Protein AF-A0A9P5JIH8-F1 (afdb_monomer)

Nearest PDB structures (foldseek):
  4aow-assembly1_A  TM=7.588E-01  e=5.409E-02  Homo sapiens
  4aow-assembly3_C  TM=7.643E-01  e=1.116E-01  Homo sapiens
  6ww7-assembly1_A  TM=7.194E-01  e=4.016E-01  Homo sapiens
  9hcj-assembly1_T1  TM=5.573E-01  e=3.593E-01  Dictyostelium discoideum
  9c7v-assembly1_1  TM=4.778E-01  e=5.305E-01  Homo sapiens

pLDDT: mean 87.65, std 7.77, range [63.0, 96.19]

Structure (mmCIF, N/CA/C/O backbone):
data_AF-A0A9P5JIH8-F1
#
_entry.id   AF-A0A9P5JIH8-F1
#
loop_
_atom_site.group_PDB
_atom_site.id
_atom_site.type_symbol
_atom_site.label_atom_id
_atom_site.label_alt_id
_atom_site.label_comp_id
_atom_site.label_asym_id
_atom_site.label_entity_id
_atom_site.label_seq_id
_atom_site.pdbx_PDB_ins_code
_atom_site.Cartn_x
_atom_site.Cartn_y
_atom_site.Cartn_z
_atom_site.occupancy
_atom_site.B_iso_or_equiv
_atom_site.auth_seq_id
_atom_site.auth_comp_id
_atom_site.auth_asym_id
_atom_site.auth_atom_id
_atom_site.pdbx_PDB_model_num
ATOM 1 N N . MET A 1 1 ? -30.006 1.681 7.512 1.00 70.31 1 MET A N 1
ATOM 2 C CA . MET A 1 1 ? -28.560 1.435 7.710 1.00 70.31 1 MET A CA 1
ATOM 3 C C . MET A 1 1 ? -27.801 2.488 6.923 1.00 70.31 1 MET A C 1
ATOM 5 O O . MET A 1 1 ? -28.168 2.710 5.777 1.00 70.31 1 MET A O 1
ATOM 9 N N . ALA A 1 2 ? -26.831 3.168 7.536 1.00 88.38 2 ALA A N 1
ATOM 10 C CA . ALA A 1 2 ? -25.980 4.155 6.869 1.00 88.38 2 ALA A CA 1
ATOM 11 C C . ALA A 1 2 ? -24.562 3.591 6.738 1.00 88.38 2 ALA A C 1
ATOM 13 O O . ALA A 1 2 ? -24.127 2.831 7.603 1.00 88.38 2 ALA A O 1
ATOM 14 N N . LEU A 1 3 ? -23.865 3.953 5.664 1.00 91.81 3 LEU A N 1
ATOM 15 C CA . LEU A 1 3 ? -22.457 3.615 5.498 1.00 91.81 3 LEU A CA 1
ATOM 16 C C . LEU A 1 3 ? -21.637 4.378 6.550 1.00 91.81 3 LEU A C 1
ATOM 18 O O . LEU A 1 3 ? -21.817 5.585 6.705 1.00 91.81 3 LEU A O 1
ATOM 22 N N . GLN A 1 4 ? -20.767 3.673 7.273 1.00 94.69 4 GLN A N 1
ATOM 23 C CA . GLN A 1 4 ? -19.867 4.256 8.269 1.00 94.69 4 GLN A CA 1
ATOM 24 C C . GLN A 1 4 ? -18.418 3.906 7.942 1.00 94.69 4 GLN A C 1
ATOM 26 O O . GLN A 1 4 ? -18.120 2.791 7.513 1.00 94.69 4 GLN A O 1
ATOM 31 N N . THR A 1 5 ? -17.524 4.862 8.173 1.00 94.62 5 THR A N 1
ATOM 32 C CA . THR A 1 5 ? -16.079 4.642 8.115 1.00 94.62 5 THR A CA 1
ATOM 33 C C . THR A 1 5 ? -15.626 4.004 9.422 1.00 94.62 5 THR A C 1
ATOM 35 O O . THR A 1 5 ? -15.794 4.606 10.480 1.00 94.62 5 THR A O 1
ATOM 38 N N . TYR A 1 6 ? -15.050 2.804 9.349 1.00 94.31 6 TYR A N 1
ATOM 39 C CA . TYR A 1 6 ? -14.469 2.124 10.512 1.00 94.31 6 TYR A CA 1
ATOM 40 C C . TYR A 1 6 ? -13.079 2.674 10.843 1.00 94.31 6 TYR A C 1
ATOM 42 O O . TYR A 1 6 ? -12.803 3.022 11.987 1.00 94.31 6 TYR A O 1
ATOM 50 N N . TRP A 1 7 ? -12.226 2.806 9.826 1.00 96.19 7 TRP A N 1
ATOM 51 C CA . TRP A 1 7 ? -10.889 3.376 9.941 1.00 96.19 7 TRP A CA 1
ATOM 52 C C . TRP A 1 7 ? -10.479 4.075 8.643 1.00 96.19 7 TRP A C 1
ATOM 54 O O . TRP A 1 7 ? -11.061 3.856 7.579 1.00 96.19 7 TRP A O 1
ATOM 64 N N . GLN A 1 8 ? -9.470 4.936 8.750 1.00 95.06 8 GLN A N 1
ATOM 65 C CA . GLN A 1 8 ? -8.819 5.594 7.625 1.00 95.06 8 GLN A CA 1
ATOM 66 C C . GLN A 1 8 ? -7.337 5.772 7.949 1.00 95.06 8 GLN A C 1
ATOM 68 O O . GLN A 1 8 ? -6.991 6.234 9.035 1.00 95.06 8 GLN A O 1
ATOM 73 N N . THR A 1 9 ? -6.481 5.466 6.977 1.00 95.06 9 THR A N 1
ATOM 74 C CA . THR A 1 9 ? -5.027 5.501 7.147 1.00 95.06 9 THR A CA 1
ATOM 75 C C . THR A 1 9 ? -4.375 6.229 5.983 1.00 95.06 9 THR A C 1
ATOM 77 O O . THR A 1 9 ? -4.693 5.973 4.823 1.00 95.06 9 THR A O 1
ATOM 80 N N . SER A 1 10 ? -3.452 7.139 6.294 1.00 93.38 10 SER A N 1
ATOM 81 C CA . SER A 1 10 ? -2.589 7.769 5.292 1.00 93.38 10 SER A CA 1
ATOM 82 C C . SER A 1 10 ? -1.501 6.798 4.845 1.00 93.38 10 SER A C 1
ATOM 84 O O . SER A 1 10 ? -0.904 6.122 5.680 1.00 93.38 10 SER A O 1
ATOM 86 N N . LEU A 1 11 ? 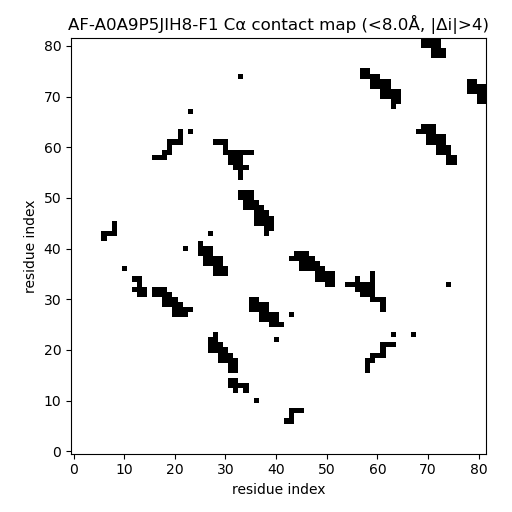-1.208 6.776 3.546 1.00 92.19 11 LEU A N 1
ATOM 87 C CA . LEU A 1 11 ? -0.153 5.956 2.949 1.00 92.19 11 LEU A CA 1
ATOM 88 C C . LEU A 1 11 ? 1.122 6.807 2.774 1.00 92.19 11 LEU A C 1
ATOM 90 O O . LEU A 1 11 ? 1.148 7.714 1.937 1.00 92.19 11 LEU A O 1
ATOM 94 N N . PRO A 1 12 ? 2.174 6.608 3.589 1.00 87.75 12 PRO A N 1
ATOM 95 C CA . PRO A 1 12 ? 3.346 7.482 3.565 1.00 87.75 12 PRO A CA 1
ATOM 96 C C . PRO A 1 12 ? 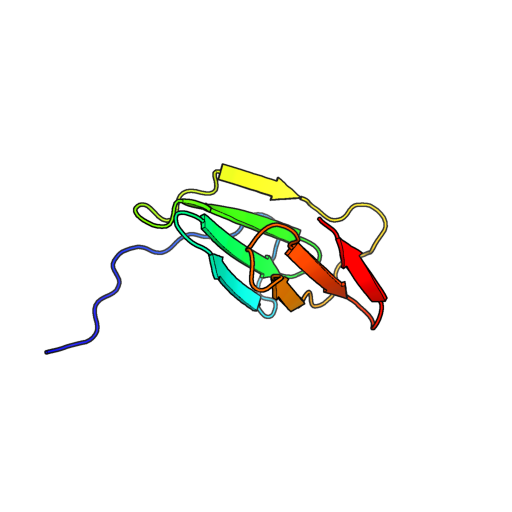4.171 7.296 2.288 1.00 87.75 12 PRO A C 1
ATOM 98 O O . PRO A 1 12 ? 4.581 6.187 1.978 1.00 87.75 12 PRO A O 1
ATOM 101 N N . GLY A 1 13 ? 4.464 8.381 1.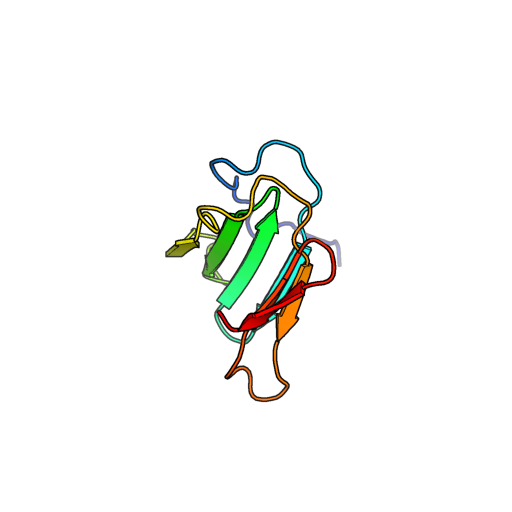568 1.00 83.00 13 GLY A N 1
ATOM 102 C CA . GLY A 1 13 ? 5.279 8.343 0.341 1.00 83.00 13 GLY A CA 1
ATOM 103 C C . GLY A 1 13 ? 4.481 8.190 -0.958 1.00 83.00 13 GLY A C 1
ATOM 104 O O . GLY A 1 13 ? 5.010 8.489 -2.028 1.00 83.00 13 GLY A O 1
ATOM 105 N N . SER A 1 14 ? 3.190 7.848 -0.884 1.00 82.56 14 SER A N 1
ATOM 106 C CA . SER A 1 14 ? 2.363 7.651 -2.079 1.00 82.56 14 SER A CA 1
ATOM 107 C C . SER A 1 14 ? 1.792 8.942 -2.690 1.00 82.56 14 SER A C 1
ATOM 109 O O . SER A 1 14 ? 1.254 8.922 -3.791 1.00 82.56 14 SER A O 1
ATOM 111 N N . GLY A 1 15 ? 1.895 10.085 -2.005 1.00 86.06 15 GLY A N 1
ATOM 112 C CA . GLY A 1 15 ? 1.368 11.362 -2.503 1.00 86.06 15 GLY A CA 1
ATOM 113 C C . GLY A 1 15 ? -0.163 11.376 -2.638 1.00 86.06 15 GLY A C 1
ATOM 114 O O . GLY A 1 15 ? -0.864 10.818 -1.797 1.00 86.06 15 GLY A O 1
ATOM 115 N N . PHE A 1 16 ? -0.672 12.034 -3.686 1.00 85.62 16 PHE A N 1
ATOM 116 C CA . PHE A 1 16 ? -2.111 12.172 -3.983 1.00 85.62 16 PHE A CA 1
ATOM 117 C C . PHE A 1 16 ? -2.532 11.410 -5.252 1.00 85.62 16 PHE A C 1
ATOM 119 O O . PHE A 1 16 ? -3.491 11.790 -5.922 1.00 85.62 16 PHE A O 1
ATOM 126 N N . GLU A 1 17 ? -1.791 10.359 -5.601 1.00 89.00 17 GLU A N 1
ATOM 127 C CA . GLU A 1 17 ? -2.051 9.544 -6.788 1.00 89.00 17 GLU A CA 1
ATOM 128 C C . GLU A 1 17 ? -3.185 8.535 -6.571 1.00 89.00 17 GLU A C 1
ATOM 130 O O . GLU A 1 17 ? -3.622 8.272 -5.448 1.00 89.00 17 GLU A O 1
ATOM 135 N N . VAL A 1 18 ? -3.644 7.930 -7.669 1.00 89.88 18 VAL A N 1
ATOM 136 C CA . VAL A 1 18 ? -4.663 6.874 -7.645 1.00 89.88 18 VAL A CA 1
ATOM 137 C C . VAL A 1 18 ? -4.224 5.721 -6.740 1.00 89.88 18 VAL A C 1
ATOM 139 O O . VAL A 1 18 ? -3.119 5.191 -6.873 1.00 89.88 18 VAL A O 1
ATOM 142 N N . THR A 1 19 ? -5.127 5.305 -5.852 1.00 92.75 19 THR A N 1
ATOM 143 C CA . THR A 1 19 ? -4.915 4.169 -4.951 1.00 92.75 19 THR A CA 1
ATOM 144 C C . THR A 1 19 ? -5.717 2.964 -5.422 1.00 92.75 19 THR A C 1
ATOM 146 O O . THR A 1 19 ? -6.947 2.986 -5.423 1.00 92.75 19 THR A O 1
ATOM 149 N N . SER A 1 20 ? -5.021 1.887 -5.781 1.00 94.31 20 SER A N 1
ATOM 150 C CA . SER A 1 20 ? -5.617 0.568 -5.993 1.00 94.31 20 SER A CA 1
ATOM 151 C C . SER A 1 20 ? -5.706 -0.157 -4.655 1.00 94.31 20 SER A C 1
ATOM 153 O O . SER A 1 20 ? -4.699 -0.280 -3.962 1.00 94.31 20 SER A O 1
ATOM 155 N N . THR A 1 21 ? -6.877 -0.684 -4.300 1.00 94.19 21 THR A N 1
ATOM 156 C CA . THR A 1 21 ? -7.076 -1.453 -3.062 1.00 94.19 21 THR A CA 1
ATOM 157 C C . THR A 1 21 ? -7.546 -2.874 -3.349 1.00 94.19 21 THR A C 1
ATOM 159 O O . THR A 1 21 ? -8.235 -3.132 -4.335 1.00 94.19 21 THR A O 1
ATOM 162 N N . LEU A 1 22 ? -7.150 -3.814 -2.492 1.00 94.75 22 LEU A N 1
ATOM 163 C CA . LEU A 1 22 ? -7.529 -5.221 -2.574 1.00 94.75 22 LEU A CA 1
ATOM 164 C C . LEU A 1 22 ? -7.630 -5.806 -1.164 1.00 94.75 22 LEU A C 1
ATOM 166 O O . LEU A 1 22 ? -6.797 -5.513 -0.317 1.00 94.75 22 LEU A O 1
ATOM 170 N N . VAL A 1 23 ? -8.627 -6.651 -0.906 1.00 92.50 23 VAL A N 1
ATOM 171 C CA . VAL A 1 23 ? -8.803 -7.327 0.390 1.00 92.50 23 VAL A CA 1
ATOM 172 C C . VAL A 1 23 ? -8.590 -8.826 0.207 1.00 92.50 23 VAL A C 1
ATOM 174 O O . VAL A 1 23 ? -9.134 -9.410 -0.728 1.00 92.50 23 VAL A O 1
ATOM 177 N N . SER A 1 24 ? -7.814 -9.445 1.098 1.00 88.75 24 SER A N 1
ATOM 178 C CA . SER A 1 24 ? -7.609 -10.894 1.143 1.00 88.75 24 SER A CA 1
ATOM 179 C C . SER A 1 24 ? -7.473 -11.380 2.586 1.00 88.75 24 SER A C 1
ATOM 181 O O . SER A 1 24 ? -6.438 -11.197 3.236 1.00 88.75 24 SER A O 1
ATOM 183 N N . GLY A 1 25 ? -8.545 -11.991 3.099 1.00 87.44 25 GLY A N 1
ATOM 184 C CA . GLY A 1 25 ? -8.621 -12.464 4.481 1.00 87.44 25 GLY A CA 1
ATOM 185 C C . GLY A 1 25 ? -8.352 -11.330 5.484 1.00 87.44 25 GLY A C 1
ATOM 186 O O . GLY A 1 25 ? -9.050 -10.320 5.424 1.00 87.44 25 GLY A O 1
ATOM 187 N N . PRO A 1 26 ? -7.354 -11.463 6.382 1.00 89.31 26 PRO A N 1
ATOM 188 C CA . PRO A 1 26 ? -7.036 -10.440 7.381 1.00 89.31 26 PRO A CA 1
ATOM 189 C C . PRO A 1 26 ? -6.243 -9.248 6.818 1.00 89.31 26 PRO A C 1
ATOM 191 O O . PRO A 1 26 ? -5.954 -8.306 7.555 1.00 89.31 26 PRO A O 1
ATOM 194 N N . ASN A 1 27 ? -5.869 -9.281 5.534 1.00 89.69 27 ASN A N 1
ATOM 195 C CA . ASN A 1 27 ? -4.998 -8.288 4.917 1.00 89.69 27 ASN A CA 1
ATOM 196 C C . ASN A 1 27 ? -5.773 -7.376 3.965 1.00 89.69 27 ASN A C 1
ATOM 198 O O . ASN A 1 27 ? -6.534 -7.837 3.109 1.00 89.69 27 ASN A O 1
ATOM 202 N N . VAL A 1 28 ? -5.494 -6.080 4.051 1.00 94.38 28 VAL A N 1
ATOM 203 C CA . VAL A 1 28 ? -5.859 -5.096 3.031 1.00 94.38 28 VAL A CA 1
ATOM 204 C C . VAL A 1 28 ? -4.584 -4.635 2.348 1.00 94.38 28 VAL A C 1
ATOM 206 O O . VAL A 1 28 ? -3.655 -4.173 2.997 1.00 94.38 28 VAL A O 1
ATOM 209 N N . TYR A 1 29 ? -4.528 -4.746 1.033 1.00 95.06 29 TYR A N 1
ATOM 210 C CA . TYR A 1 29 ? -3.439 -4.217 0.235 1.00 95.06 29 TYR A CA 1
ATOM 211 C C . TYR A 1 29 ? -3.862 -2.894 -0.380 1.00 95.06 29 TYR A C 1
ATOM 213 O O . TYR A 1 29 ? -4.960 -2.773 -0.926 1.00 95.06 29 TYR A O 1
ATOM 221 N N . ALA A 1 30 ? -2.976 -1.913 -0.312 1.00 95.12 30 ALA A N 1
ATOM 222 C CA . ALA A 1 30 ? -3.132 -0.646 -1.001 1.00 95.12 30 ALA A CA 1
ATOM 223 C C . ALA A 1 30 ? -1.882 -0.385 -1.829 1.00 95.12 30 ALA A C 1
ATOM 225 O O . ALA A 1 30 ? -0.771 -0.606 -1.355 1.00 95.12 30 ALA A O 1
ATOM 226 N N . ALA A 1 31 ? -2.047 0.081 -3.058 1.00 93.25 31 ALA A N 1
ATOM 227 C CA . ALA A 1 31 ? -0.933 0.463 -3.902 1.00 93.25 31 ALA A CA 1
ATOM 228 C C . ALA A 1 31 ? -1.182 1.822 -4.535 1.00 93.25 31 ALA A C 1
ATOM 230 O O . ALA A 1 31 ? -2.275 2.090 -5.031 1.00 93.25 31 ALA A O 1
ATOM 231 N N . SER A 1 32 ? -0.172 2.683 -4.486 1.00 92.38 32 SER A N 1
ATOM 232 C CA . SER A 1 32 ? -0.244 4.042 -5.011 1.00 92.38 32 SER A CA 1
ATOM 233 C C . SER A 1 32 ? 1.169 4.576 -5.241 1.00 92.38 32 SER A C 1
ATOM 235 O O . SER A 1 32 ? 2.065 4.350 -4.428 1.00 92.38 32 SER A O 1
ATOM 237 N N . ASN A 1 33 ? 1.374 5.256 -6.371 1.00 91.12 33 ASN A N 1
ATOM 238 C CA . ASN A 1 33 ? 2.612 5.959 -6.726 1.00 91.12 33 ASN A CA 1
ATOM 239 C C . ASN A 1 33 ? 3.915 5.138 -6.598 1.00 91.12 33 ASN A C 1
ATOM 241 O O . ASN A 1 33 ? 4.921 5.627 -6.091 1.00 91.12 33 ASN A O 1
ATOM 245 N N . GLY A 1 34 ? 3.909 3.878 -7.035 1.00 90.00 34 GLY A N 1
ATOM 246 C CA . GLY A 1 34 ? 5.077 2.993 -6.923 1.00 90.00 34 GLY A CA 1
ATOM 247 C C . GLY A 1 34 ? 5.280 2.359 -5.541 1.00 90.00 34 GLY A C 1
ATOM 248 O O . GLY A 1 34 ? 6.289 1.698 -5.323 1.00 90.00 34 GLY A O 1
ATOM 249 N N . TYR A 1 35 ? 4.326 2.501 -4.624 1.00 91.62 35 TYR A N 1
ATOM 250 C CA . TYR A 1 35 ? 4.344 1.830 -3.328 1.00 91.62 35 TYR A CA 1
ATOM 251 C C . TYR A 1 35 ? 3.253 0.770 -3.253 1.00 91.62 35 TYR A C 1
ATOM 253 O O . TYR A 1 35 ? 2.168 0.938 -3.812 1.00 91.62 35 TYR A O 1
ATOM 261 N N . VAL A 1 36 ? 3.534 -0.302 -2.517 1.00 93.38 36 VAL A N 1
ATOM 262 C CA . VAL A 1 36 ? 2.552 -1.295 -2.083 1.00 93.38 36 VAL A CA 1
ATOM 263 C C . VAL A 1 36 ? 2.622 -1.405 -0.568 1.00 93.38 36 VAL A C 1
ATOM 265 O O . VAL A 1 36 ? 3.701 -1.539 0.001 1.00 93.38 36 VAL A O 1
ATOM 268 N N . TYR A 1 37 ? 1.469 -1.373 0.082 1.00 94.75 37 TYR A N 1
ATOM 269 C CA . TYR A 1 37 ? 1.320 -1.482 1.525 1.00 94.75 37 TYR A CA 1
ATOM 270 C C . TYR A 1 37 ? 0.447 -2.684 1.845 1.00 94.75 37 TYR A C 1
ATOM 272 O O . TYR A 1 37 ? -0.549 -2.929 1.158 1.00 94.75 37 TYR A O 1
ATOM 280 N N . ARG A 1 38 ? 0.785 -3.393 2.921 1.00 95.06 38 ARG A N 1
ATOM 281 C CA . ARG A 1 38 ? -0.120 -4.338 3.578 1.00 95.06 38 ARG A CA 1
ATOM 282 C C . ARG A 1 38 ? -0.612 -3.704 4.865 1.00 95.06 38 ARG A C 1
ATOM 284 O O . ARG A 1 38 ? 0.195 -3.277 5.686 1.00 95.06 38 ARG A O 1
ATOM 291 N N . LEU A 1 39 ? -1.922 -3.640 5.029 1.00 96.06 39 LEU A N 1
ATOM 292 C CA . LEU A 1 39 ? -2.606 -3.098 6.187 1.00 96.06 39 LEU A CA 1
ATOM 293 C C . LEU A 1 39 ? -3.351 -4.224 6.899 1.00 96.06 39 LEU A C 1
ATOM 295 O O . LEU A 1 39 ? -3.849 -5.160 6.266 1.00 96.06 39 LEU A O 1
ATOM 299 N N . ASP A 1 40 ? -3.442 -4.103 8.214 1.00 94.75 40 ASP A N 1
ATOM 300 C CA . ASP A 1 40 ? -4.349 -4.906 9.019 1.00 94.75 40 ASP A CA 1
ATOM 301 C C . ASP A 1 40 ? -5.807 -4.523 8.708 1.00 94.75 40 ASP A C 1
ATOM 303 O O . ASP A 1 40 ? -6.155 -3.341 8.677 1.00 94.75 40 ASP A O 1
ATOM 307 N N . SER A 1 41 ? -6.662 -5.510 8.434 1.00 94.44 41 SER A N 1
ATOM 308 C CA . SER A 1 41 ? -8.047 -5.256 8.004 1.00 94.44 41 SER A CA 1
ATOM 309 C C . SER A 1 41 ? -8.966 -4.713 9.103 1.00 94.44 41 SER A C 1
ATOM 311 O O . SER A 1 41 ? -9.939 -4.021 8.787 1.00 94.44 41 SER A O 1
ATOM 313 N N . GLU A 1 42 ? -8.664 -4.979 10.376 1.00 95.25 42 GLU A N 1
ATOM 314 C CA . GLU A 1 42 ? -9.492 -4.547 11.506 1.00 95.25 42 GLU A CA 1
ATOM 315 C C . GLU A 1 42 ? -9.171 -3.112 11.929 1.00 95.25 42 GLU A C 1
ATOM 317 O O . GLU A 1 42 ? -10.071 -2.325 12.222 1.00 95.25 42 GLU A O 1
ATOM 322 N N . THR A 1 43 ? -7.886 -2.762 11.935 1.00 95.88 43 THR A N 1
ATOM 323 C CA . THR A 1 43 ? -7.377 -1.488 12.459 1.00 95.88 43 THR A CA 1
ATOM 324 C C . THR A 1 43 ? -6.982 -0.494 11.370 1.00 95.88 43 THR A C 1
ATOM 326 O O . THR A 1 43 ? -6.874 0.702 11.644 1.00 95.88 43 THR A O 1
ATOM 329 N N . GLY A 1 44 ? -6.726 -0.963 10.146 1.00 95.19 44 GLY A N 1
ATOM 330 C CA . GLY A 1 44 ? -6.152 -0.153 9.076 1.00 95.19 44 GLY A CA 1
ATOM 331 C C . GLY A 1 44 ? -4.679 0.192 9.291 1.00 95.19 44 GLY A C 1
ATOM 332 O O . GLY A 1 44 ? -4.147 1.050 8.588 1.00 95.19 44 GLY A O 1
ATOM 333 N N . GLN A 1 45 ? -3.992 -0.411 10.261 1.00 95.38 45 GLN A N 1
ATOM 334 C CA . GLN A 1 45 ? -2.588 -0.107 10.520 1.00 95.38 45 GLN A CA 1
ATOM 335 C C . GLN A 1 45 ? -1.700 -0.653 9.393 1.00 95.38 45 GLN A C 1
ATOM 337 O O . GLN A 1 45 ? -1.825 -1.815 9.014 1.00 95.38 45 GLN A O 1
ATOM 342 N N . VAL A 1 46 ? -0.767 0.159 8.881 1.00 95.62 46 VAL A N 1
ATOM 343 C CA . VAL A 1 46 ? 0.253 -0.309 7.926 1.00 95.62 46 VAL A CA 1
ATOM 344 C C . VAL A 1 46 ? 1.177 -1.301 8.632 1.00 95.62 46 VAL A C 1
ATOM 346 O O . VAL A 1 46 ? 1.878 -0.944 9.577 1.00 95.62 46 VAL A O 1
ATOM 349 N N . MET A 1 47 ? 1.151 -2.548 8.173 1.00 95.06 47 MET A N 1
ATOM 350 C CA . MET A 1 47 ? 1.953 -3.661 8.680 1.00 95.06 47 MET A CA 1
ATOM 351 C C . MET A 1 47 ? 3.260 -3.806 7.906 1.00 95.06 47 MET A C 1
ATOM 353 O O . MET A 1 47 ? 4.300 -4.078 8.498 1.00 95.06 47 MET A O 1
ATOM 357 N N . GLU A 1 48 ? 3.209 -3.620 6.586 1.00 94.38 48 GLU A N 1
ATOM 358 C CA . GLU A 1 48 ? 4.369 -3.728 5.699 1.00 94.38 48 GLU A CA 1
ATOM 359 C C . GLU A 1 48 ? 4.296 -2.693 4.572 1.00 94.38 48 GLU A C 1
ATOM 361 O O . GLU A 1 48 ? 3.210 -2.302 4.137 1.00 94.38 48 GLU A O 1
ATOM 366 N N . GLU A 1 49 ? 5.465 -2.288 4.077 1.00 93.75 49 GLU A N 1
ATOM 367 C CA . GLU A 1 49 ? 5.636 -1.352 2.966 1.00 93.75 49 GLU A CA 1
ATOM 368 C C . GLU A 1 49 ? 6.683 -1.891 1.986 1.00 93.75 49 GLU A C 1
ATOM 370 O O . GLU A 1 49 ? 7.775 -2.309 2.378 1.00 93.75 49 GLU A O 1
ATOM 375 N N . ASN A 1 50 ? 6.367 -1.822 0.694 1.00 90.69 50 ASN A N 1
ATOM 376 C CA . ASN A 1 50 ? 7.286 -2.097 -0.394 1.00 90.69 50 ASN A CA 1
ATOM 377 C C . ASN A 1 50 ? 7.319 -0.913 -1.382 1.00 90.69 50 ASN A C 1
ATOM 379 O O . ASN A 1 50 ? 6.379 -0.745 -2.161 1.00 90.69 50 ASN A O 1
ATOM 383 N N . PRO A 1 51 ? 8.406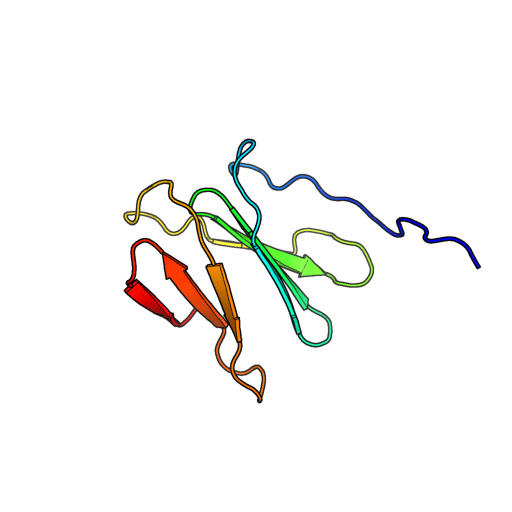 -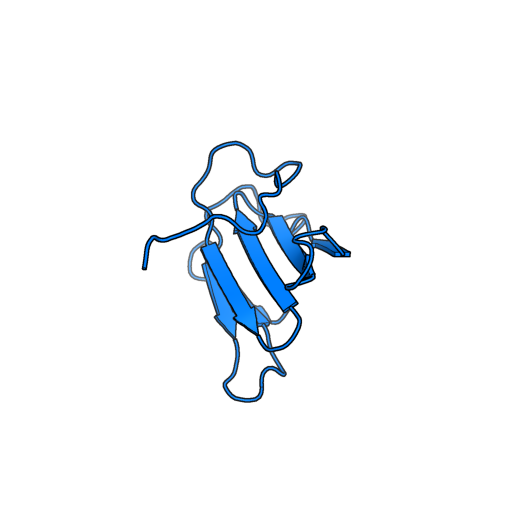0.120 -1.406 1.00 87.00 51 PRO A N 1
ATOM 384 C CA . PRO A 1 51 ? 8.540 1.053 -2.275 1.00 87.00 51 PRO A CA 1
ATOM 385 C C . PRO A 1 51 ? 8.927 0.739 -3.738 1.00 87.00 51 PRO A C 1
ATOM 387 O O . PRO A 1 51 ? 9.515 1.593 -4.396 1.00 87.00 51 PRO A O 1
ATOM 390 N N . LEU A 1 52 ? 8.723 -0.502 -4.216 1.00 85.75 52 LEU A N 1
ATOM 391 C CA . LEU A 1 52 ? 9.041 -1.001 -5.573 1.00 85.75 52 LEU A CA 1
ATOM 392 C C . LEU A 1 52 ? 10.313 -0.381 -6.190 1.00 85.75 52 LEU A C 1
ATOM 394 O O . LEU A 1 52 ? 10.327 0.086 -7.334 1.00 85.75 52 LEU A O 1
ATOM 398 N N . ARG A 1 53 ? 11.405 -0.355 -5.411 1.00 83.56 53 ARG A N 1
ATOM 399 C CA . ARG A 1 53 ? 12.615 0.412 -5.752 1.00 83.56 53 ARG A CA 1
ATOM 400 C C . ARG A 1 53 ? 13.127 0.068 -7.148 1.00 83.56 53 ARG A C 1
ATOM 402 O O . ARG A 1 53 ? 13.216 -1.097 -7.527 1.00 83.56 53 ARG A O 1
ATOM 409 N N . GLY A 1 54 ? 13.509 1.104 -7.891 1.00 79.94 54 GLY A N 1
ATOM 410 C CA . GLY A 1 54 ? 14.022 0.971 -9.256 1.00 79.94 54 GLY A CA 1
ATOM 411 C C . GLY A 1 54 ? 12.944 0.830 -10.333 1.00 79.94 54 GLY A C 1
ATOM 412 O O . GLY A 1 54 ? 13.299 0.716 -11.501 1.00 79.94 54 GLY A O 1
ATOM 413 N N . ARG A 1 55 ? 11.650 0.867 -9.975 1.00 76.88 55 ARG A N 1
ATOM 414 C CA . ARG A 1 55 ? 10.536 0.792 -10.942 1.00 76.88 55 ARG A CA 1
ATOM 415 C C . ARG A 1 55 ? 9.853 2.130 -11.227 1.00 76.88 55 ARG A C 1
ATOM 417 O O . ARG A 1 55 ? 8.991 2.187 -12.096 1.00 76.88 55 ARG A O 1
ATOM 424 N N . GLY A 1 56 ? 10.295 3.199 -10.563 1.00 75.44 56 GLY A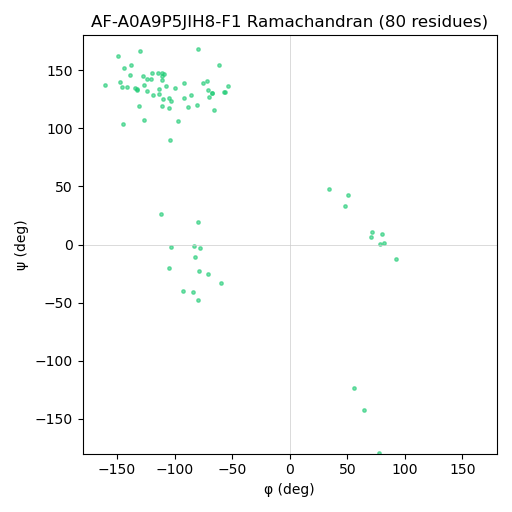 N 1
ATOM 425 C CA . GLY A 1 56 ? 9.747 4.547 -10.701 1.00 75.44 56 GLY A CA 1
ATOM 426 C C . GLY A 1 56 ? 8.424 4.742 -9.958 1.00 75.44 56 GLY A C 1
ATOM 4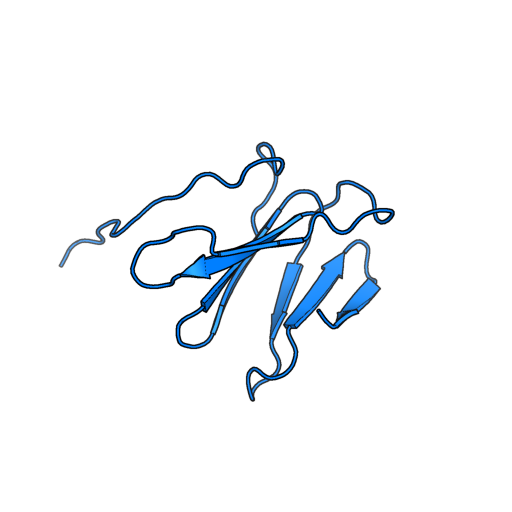27 O O . GLY A 1 56 ? 7.910 3.831 -9.314 1.00 75.44 56 GLY A O 1
ATOM 428 N N . ASN A 1 57 ? 7.889 5.955 -10.062 1.00 77.56 57 ASN A N 1
ATOM 429 C CA . ASN A 1 57 ? 6.687 6.393 -9.362 1.00 77.56 57 ASN A CA 1
ATOM 430 C C . ASN A 1 57 ? 5.525 6.419 -10.362 1.00 77.56 57 ASN A C 1
ATOM 432 O O . ASN A 1 57 ? 5.336 7.405 -11.073 1.00 77.56 57 ASN A O 1
ATOM 436 N N . TYR A 1 58 ? 4.814 5.298 -10.481 1.00 82.25 58 TYR A N 1
ATOM 437 C CA . TYR A 1 58 ? 3.730 5.114 -11.451 1.00 82.25 58 TYR A CA 1
ATOM 438 C C . TYR A 1 58 ? 2.467 4.573 -10.781 1.00 82.25 58 TYR A C 1
ATOM 440 O O . TYR A 1 58 ? 2.512 4.086 -9.649 1.00 82.25 58 TYR A O 1
ATOM 448 N N . GLU A 1 59 ? 1.339 4.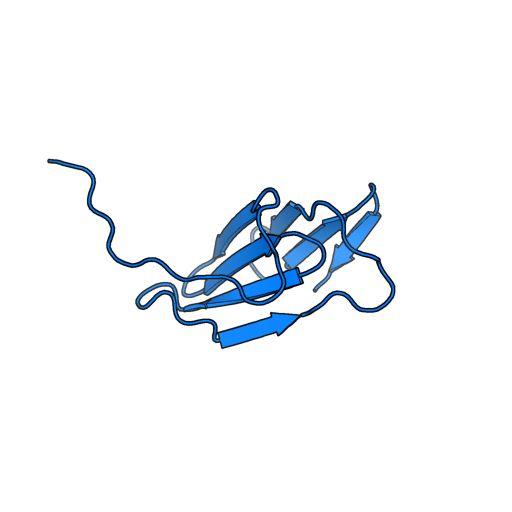633 -11.494 1.00 84.62 59 GLU A N 1
ATOM 449 C CA . GLU A 1 59 ? 0.118 3.939 -11.081 1.00 84.62 59 GLU A CA 1
ATOM 450 C C . GLU A 1 59 ? 0.410 2.441 -10.927 1.00 84.62 59 GLU A C 1
ATOM 452 O O . GLU A 1 59 ? 0.990 1.801 -11.812 1.00 84.62 59 GLU A O 1
ATOM 457 N N . VAL A 1 60 ? -0.011 1.895 -9.790 1.00 88.88 60 VAL A N 1
ATOM 458 C CA . VAL A 1 60 ? 0.129 0.482 -9.461 1.00 88.88 60 VAL A CA 1
ATOM 459 C C . VAL A 1 60 ? -1.258 -0.110 -9.273 1.00 88.88 60 VAL A C 1
ATOM 461 O O . VAL A 1 60 ? -2.059 0.408 -8.497 1.00 88.88 60 VAL A O 1
ATOM 464 N N . ARG A 1 61 ? -1.533 -1.218 -9.960 1.00 90.06 61 ARG A N 1
ATOM 465 C CA . ARG A 1 61 ? -2.758 -2.003 -9.793 1.00 90.06 61 ARG A CA 1
ATOM 466 C C . ARG A 1 61 ? -2.454 -3.338 -9.146 1.00 90.06 61 ARG A C 1
ATOM 468 O O . ARG A 1 61 ? -1.414 -3.940 -9.404 1.00 90.06 61 ARG A O 1
ATOM 475 N N . LEU A 1 62 ? -3.384 -3.795 -8.322 1.00 92.06 62 LEU A N 1
ATOM 476 C CA . LEU A 1 62 ? -3.264 -5.044 -7.585 1.00 92.06 62 LEU A CA 1
ATOM 477 C C . LEU A 1 62 ? -4.249 -6.080 -8.122 1.00 92.06 62 LEU A C 1
ATOM 479 O O . LEU A 1 62 ? -5.398 -5.765 -8.424 1.00 92.06 62 LEU A O 1
ATOM 483 N N . ALA A 1 63 ? -3.802 -7.327 -8.186 1.00 90.75 63 ALA A N 1
ATOM 484 C CA . ALA A 1 63 ? -4.652 -8.499 -8.329 1.00 90.75 63 ALA A CA 1
ATOM 485 C C . ALA A 1 63 ? -4.120 -9.596 -7.407 1.00 90.75 63 ALA A C 1
ATOM 487 O O . ALA A 1 63 ? -2.938 -9.605 -7.085 1.00 90.75 63 ALA A O 1
ATOM 488 N N . ILE A 1 64 ? -4.965 -10.523 -6.976 1.00 89.94 64 ILE A N 1
ATOM 489 C CA . ILE A 1 64 ? -4.534 -11.657 -6.157 1.00 89.94 64 ILE A CA 1
ATOM 490 C C . ILE A 1 64 ? -5.026 -12.953 -6.790 1.00 89.94 64 ILE A C 1
ATOM 492 O O . ILE A 1 64 ? -6.102 -12.979 -7.397 1.00 89.94 64 ILE A O 1
ATOM 496 N N . SER A 1 65 ? -4.234 -14.017 -6.688 1.00 86.06 65 SER A N 1
ATOM 497 C CA . SER A 1 65 ? -4.673 -15.352 -7.084 1.00 86.06 65 SER A CA 1
ATOM 498 C C . SER A 1 65 ? -5.868 -15.802 -6.238 1.00 86.06 65 SER A C 1
ATOM 500 O O . SER A 1 65 ? -6.065 -15.350 -5.110 1.00 86.06 65 SER A O 1
ATOM 502 N N . HIS A 1 66 ? -6.690 -16.700 -6.783 1.00 84.19 66 HIS A N 1
ATOM 503 C CA . HIS A 1 66 ? -7.918 -17.149 -6.118 1.00 84.19 66 HIS A CA 1
ATOM 504 C C . HIS A 1 66 ? -7.665 -17.798 -4.747 1.00 84.19 66 HIS A C 1
ATOM 506 O O . HIS A 1 66 ? -8.475 -17.664 -3.837 1.00 84.19 66 HIS A O 1
ATOM 512 N N . ASP A 1 67 ? -6.531 -18.479 -4.601 1.00 85.50 67 ASP A N 1
ATOM 513 C CA . ASP A 1 67 ? -6.067 -19.103 -3.360 1.00 85.50 67 ASP A CA 1
ATOM 514 C C . ASP A 1 67 ? -5.352 -18.121 -2.410 1.00 85.50 67 ASP A C 1
ATOM 516 O O . ASP A 1 67 ? -4.921 -18.516 -1.330 1.00 85.50 67 ASP A O 1
ATOM 520 N N . GLY A 1 68 ? -5.203 -16.852 -2.804 1.00 80.38 68 GLY A N 1
ATOM 521 C CA . GLY A 1 68 ? -4.536 -15.816 -2.021 1.00 80.38 68 GLY A CA 1
ATOM 522 C C . GLY A 1 68 ? -3.018 -15.975 -1.903 1.00 80.38 68 GLY A C 1
ATOM 523 O O . GLY A 1 68 ? -2.401 -15.219 -1.155 1.00 80.38 68 GLY A O 1
ATOM 524 N N . SER A 1 69 ? -2.414 -16.939 -2.606 1.00 83.62 69 SER A N 1
ATOM 525 C CA . SER A 1 69 ? -0.991 -17.274 -2.469 1.00 83.62 69 SER A CA 1
ATOM 526 C C . SER A 1 69 ? -0.054 -16.314 -3.203 1.00 83.62 69 SER A C 1
ATOM 528 O O . SER A 1 69 ? 1.115 -16.210 -2.838 1.00 83.62 69 SER A O 1
ATOM 530 N N . VAL A 1 70 ? -0.554 -15.602 -4.219 1.00 82.69 70 VAL A N 1
ATOM 531 C CA . VAL A 1 70 ? 0.236 -14.683 -5.042 1.00 82.69 70 VAL A CA 1
ATOM 532 C C . VAL A 1 70 ? -0.472 -13.343 -5.166 1.00 82.69 70 VAL A C 1
ATOM 534 O O . VAL A 1 70 ? -1.561 -13.255 -5.741 1.00 82.69 70 VAL A O 1
ATOM 537 N N . LEU A 1 71 ? 0.183 -12.279 -4.697 1.00 84.56 71 LEU A N 1
ATOM 538 C CA . LEU A 1 71 ? -0.206 -10.906 -4.999 1.00 84.56 71 LEU A CA 1
ATOM 539 C C . LEU A 1 71 ? 0.494 -10.470 -6.287 1.00 84.56 71 LEU A C 1
ATOM 541 O O . LEU A 1 71 ? 1.715 -10.422 -6.362 1.00 84.56 71 LEU A O 1
ATOM 545 N N . LEU A 1 72 ? -0.279 -10.147 -7.314 1.00 84.69 72 LEU A N 1
ATOM 546 C CA . LEU A 1 72 ? 0.221 -9.588 -8.558 1.00 84.69 72 LEU A CA 1
ATOM 547 C C . LEU A 1 72 ? 0.196 -8.064 -8.496 1.00 84.69 72 LEU A C 1
ATOM 549 O O . LEU A 1 72 ? -0.845 -7.444 -8.274 1.00 84.69 72 LEU A O 1
ATOM 553 N N . VAL A 1 73 ? 1.351 -7.470 -8.767 1.00 83.38 73 VAL A N 1
ATOM 554 C CA . VAL A 1 73 ? 1.526 -6.031 -8.939 1.00 83.38 73 VAL A CA 1
ATOM 555 C C . VAL A 1 73 ? 1.653 -5.731 -10.414 1.00 83.38 73 VAL A C 1
ATOM 557 O O . VAL A 1 73 ? 2.539 -6.258 -11.093 1.00 83.38 73 VAL A O 1
ATOM 560 N N . VAL A 1 74 ? 0.771 -4.867 -10.900 1.00 79.31 74 VAL A N 1
ATOM 561 C CA . VAL A 1 74 ? 0.757 -4.407 -12.281 1.00 79.31 74 VAL A CA 1
ATOM 562 C C . VAL A 1 74 ? 1.161 -2.944 -12.320 1.00 79.31 74 VAL A C 1
ATOM 564 O O . VAL A 1 74 ? 0.491 -2.094 -11.740 1.00 79.31 74 VAL A O 1
ATOM 567 N N . PHE A 1 75 ? 2.248 -2.644 -13.018 1.00 77.75 75 PHE A N 1
ATOM 568 C CA . PHE A 1 75 ? 2.725 -1.281 -13.246 1.00 77.75 75 PHE A CA 1
ATOM 569 C C . PHE A 1 75 ? 3.257 -1.208 -14.683 1.00 77.75 75 PHE A C 1
ATOM 571 O O . PHE A 1 75 ? 3.915 -2.137 -15.150 1.00 77.75 75 PHE A O 1
ATOM 578 N N . LEU A 1 76 ? 2.925 -0.144 -15.422 1.00 69.81 76 LEU A N 1
ATOM 579 C CA . LEU A 1 76 ? 3.368 0.059 -16.815 1.00 69.81 76 LEU A CA 1
ATOM 580 C C . LEU A 1 76 ? 3.185 -1.165 -17.751 1.00 69.81 76 LEU A C 1
ATOM 582 O O . LEU A 1 76 ? 3.998 -1.402 -18.641 1.00 69.81 76 LEU A O 1
ATOM 586 N N . GLY A 1 77 ? 2.137 -1.971 -17.547 1.00 63.00 77 GLY A N 1
ATOM 587 C CA . GLY A 1 77 ? 1.869 -3.177 -18.347 1.00 63.00 77 GLY A CA 1
ATOM 588 C C . GLY A 1 77 ? 2.717 -4.410 -17.997 1.00 63.00 77 GLY A C 1
ATOM 589 O O . GLY A 1 77 ? 2.521 -5.463 -18.600 1.00 63.00 77 GLY A O 1
ATOM 590 N N . ALA A 1 78 ? 3.617 -4.322 -17.014 1.00 65.75 78 ALA A N 1
ATOM 591 C CA . ALA A 1 78 ? 4.336 -5.464 -16.461 1.00 65.75 78 ALA A CA 1
ATOM 592 C C . ALA A 1 78 ? 3.581 -6.042 -15.257 1.00 65.75 78 ALA A C 1
ATOM 594 O O . ALA A 1 78 ? 3.090 -5.292 -14.417 1.00 65.75 78 ALA A O 1
ATOM 595 N N . VAL A 1 79 ? 3.523 -7.372 -15.164 1.00 74.06 79 VAL A N 1
ATOM 596 C CA . VAL A 1 79 ? 2.901 -8.115 -14.060 1.00 74.06 79 VAL A CA 1
ATOM 597 C C . VAL A 1 79 ? 3.994 -8.860 -13.302 1.00 74.06 79 VAL A C 1
ATOM 599 O O . VAL A 1 79 ? 4.804 -9.552 -13.920 1.00 74.06 79 VAL A O 1
ATOM 602 N N . MET A 1 80 ? 4.033 -8.731 -11.978 1.00 75.06 80 MET A N 1
ATOM 603 C CA . MET A 1 80 ? 4.997 -9.446 -11.137 1.00 75.06 80 MET A CA 1
ATOM 604 C C . MET A 1 80 ? 4.353 -9.982 -9.856 1.00 75.06 80 MET A C 1
ATOM 606 O O . MET A 1 80 ? 3.472 -9.312 -9.319 1.00 75.06 80 MET A 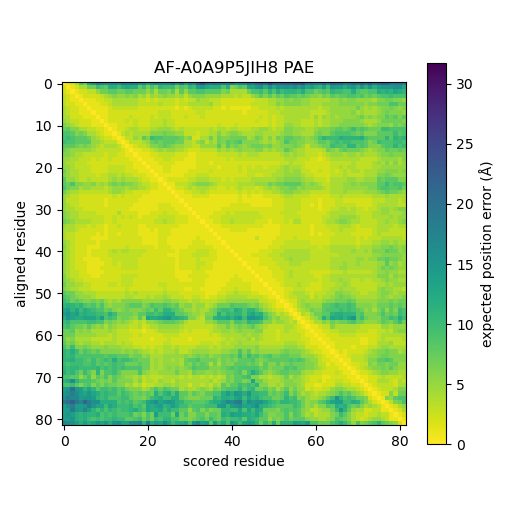O 1
ATOM 610 N N . PRO A 1 81 ? 4.795 -11.145 -9.348 1.00 75.19 81 PRO A N 1
ATOM 611 C CA . PRO A 1 81 ? 4.443 -11.582 -8.006 1.00 75.19 81 PRO A CA 1
ATOM 612 C C . PRO A 1 81 ? 5.172 -10.725 -6.960 1.00 75.19 81 PRO A C 1
ATOM 614 O O . PRO A 1 81 ? 6.340 -10.366 -7.149 1.00 75.19 81 PRO A O 1
ATOM 617 N N . LEU A 1 82 ? 4.464 -10.407 -5.881 1.00 71.88 82 LEU A N 1
ATOM 618 C CA . LEU A 1 82 ? 4.993 -9.894 -4.622 1.00 71.88 82 LEU A CA 1
ATOM 619 C C . LEU A 1 82 ? 4.996 -10.989 -3.560 1.00 71.88 82 LEU A C 1
ATOM 621 O O . LEU A 1 82 ? 4.010 -11.760 -3.519 1.00 71.88 82 LEU A O 1
#

Secondary structure (DSSP, 8-state):
-----------TT-TTS--EEEEETTEEEEEETTEEEEEETTT--EEEEE--TTS-S--EEEEE-TTS--EEEEETTEEEE-

Solvent-accessible surface area (backbone atoms only — not comparable to full-atom values): 4996 Å² total; per-residue (Å²): 140,78,93,77,83,89,65,83,65,87,67,88,87,27,79,90,53,66,70,32,73,49,79,57,88,68,35,28,37,40,19,18,34,26,30,41,35,38,20,38,60,89,71,44,47,79,74,45,80,43,67,50,81,93,70,58,74,40,65,30,43,75,49,64,44,95,85,67,82,37,40,34,44,34,42,95,89,43,77,42,79,102

Radius of gyration: 12.9 Å; Cα contacts (8 Å, |Δi|>4): 160; chains: 1; bounding box: 43×31×31 Å

Mean predicted aligned error: 4.8 Å

Foldseek 3Di:
DDDDDQDDDDDPPQPPFDWAWDDDVQWIWIDHQQKIFTAGPNHRHTPDIDSNPPPGGFDWYWDADPVRPWIWIDGPNDTDTD

Sequence (82 aa):
MALQTYWQTSLPGSGFEVTSTLVSGPNVYAASNGYVYRLDSETGQVMEENPLRGRGNYEVRLAISHDGSVLLVVFLGAVMPL